Protein AF-A0A820JIY0-F1 (afdb_monomer_lite)

Sequence (169 aa):
MLEVINKFYLLLTLKNFFSCYPYFYLGLQALTELNPARQWNFVKIDVNVKELQHYRENIIKNVIYPCSTVLDDSIGSALWFAARGNGVLHSDNTSYESPAEVLLSGLGADEQLAGYSRHRSTFQASGWKALEDELDMEINRISKRNLGRDDRVISSLGKEVRFPFLDEQ

Secondary structure (DSSP, 8-state):
---S---EEEESSS------TTHHHHHHHHHHHH-TTS---EEEE---HHHHHHHIIIIIHHHHTT--SHHHHHHHHHHHHHHH-EEEETTT--EEE---SEEE--TTHHHHTT-SHHHHHHHHHHHHHHHHHHHHHHHTTTIIIIIHHHHHHHHTTT-EEE-GGG---

Foldseek 3Di:
DPPPDQWAWAFFDDDEDDDDVPCVVVVVVVVCVVPVVDDTWTFTQRAGPVRLVVCLVPPQCVLLPPDDDPVSSVVLSSLLSRLQQWGATPVPRHTDRDPAQEGEYQPPVCLLVVVDPVLVVQCVVPNDVSSVVVSVVCVVCVCVPPVSSSQSSNVSNNHHYDYVNPDPD

InterPro domains:
  IPR001962 Asparagine synthase [cd01991] (29-168)
  IPR014729 Rossmann-like alpha/beta/alpha sandwich fold [G3DSA:3.40.50.620] (13-169)
  IPR051857 Asparagine synthetase domain-containing protein [PTHR45937] (27-169)

Radius of gyration: 17.06 Å; chains: 1; bounding box: 39×43×44 Å

pLDDT: mean 81.87, std 20.67, range [22.14, 97.88]

Organism: NCBI:txid433720

Structure (mmCIF, N/CA/C/O backbone):
data_AF-A0A820JIY0-F1
#
_entry.id   AF-A0A820JIY0-F1
#
loop_
_atom_site.group_PDB
_atom_site.id
_atom_site.type_symbol
_atom_site.label_atom_id
_atom_site.label_alt_id
_atom_site.label_comp_id
_atom_site.label_asym_id
_atom_site.label_entity_id
_atom_site.label_seq_id
_atom_site.pdbx_PDB_ins_code
_atom_site.Cartn_x
_atom_site.Cartn_y
_atom_site.Cartn_z
_atom_site.occupancy
_atom_site.B_iso_or_equiv
_atom_site.auth_seq_id
_atom_site.auth_comp_id
_atom_site.auth_asym_id
_atom_site.auth_atom_id
_atom_site.pdbx_PDB_model_num
ATOM 1 N N . MET A 1 1 ? 8.945 21.986 5.836 1.00 29.11 1 MET A N 1
ATOM 2 C CA . MET A 1 1 ? 7.840 20.996 5.790 1.00 29.11 1 MET A CA 1
ATOM 3 C C . MET A 1 1 ? 7.699 20.434 4.365 1.00 29.11 1 MET A C 1
ATOM 5 O O . MET A 1 1 ? 6.608 20.403 3.822 1.00 29.11 1 MET A O 1
ATOM 9 N N . LEU A 1 2 ? 8.826 20.068 3.734 1.00 25.88 2 LEU A N 1
ATOM 10 C CA . LEU A 1 2 ? 8.939 19.776 2.291 1.00 25.88 2 LEU A CA 1
ATOM 11 C C . LEU A 1 2 ? 10.142 18.850 1.994 1.00 25.88 2 LEU A C 1
ATOM 13 O O . LEU A 1 2 ? 10.739 18.915 0.929 1.00 25.88 2 LEU A O 1
ATOM 17 N N . GLU A 1 3 ? 10.533 18.015 2.961 1.00 24.17 3 GLU A N 1
ATOM 18 C CA . GLU A 1 3 ? 11.795 17.251 2.901 1.00 24.17 3 GLU A CA 1
ATOM 19 C C . GLU A 1 3 ? 11.626 15.752 3.175 1.00 24.17 3 GLU A C 1
ATOM 21 O O . GLU A 1 3 ? 12.595 15.025 3.364 1.00 24.17 3 GLU A O 1
ATOM 26 N N . VAL A 1 4 ? 10.388 15.258 3.192 1.00 31.88 4 VAL A N 1
ATOM 27 C CA . VAL A 1 4 ? 10.104 13.865 3.537 1.00 31.88 4 VAL A CA 1
ATOM 28 C C . VAL A 1 4 ? 9.294 13.256 2.400 1.00 31.88 4 VAL A C 1
ATOM 30 O O . VAL A 1 4 ? 8.204 13.728 2.100 1.00 31.88 4 VAL A O 1
ATOM 33 N N . ILE A 1 5 ? 9.856 12.188 1.823 1.00 32.81 5 ILE A N 1
ATOM 34 C CA . ILE A 1 5 ? 9.312 11.288 0.789 1.00 32.81 5 ILE A CA 1
ATOM 35 C C . ILE A 1 5 ? 9.749 11.635 -0.649 1.00 32.81 5 ILE A C 1
ATOM 37 O O . ILE A 1 5 ? 8.962 12.054 -1.486 1.00 32.81 5 ILE A O 1
ATOM 41 N N . ASN A 1 6 ? 11.030 11.378 -0.942 1.00 22.14 6 ASN A N 1
ATOM 42 C CA . ASN A 1 6 ? 11.574 11.289 -2.308 1.00 22.14 6 ASN A CA 1
ATOM 43 C C . ASN A 1 6 ? 11.953 9.848 -2.692 1.00 22.14 6 ASN A C 1
ATOM 45 O O . ASN A 1 6 ? 12.790 9.659 -3.559 1.00 22.14 6 ASN A O 1
ATOM 49 N N . LYS A 1 7 ? 11.416 8.824 -2.016 1.00 27.94 7 LYS A N 1
ATOM 50 C CA . LYS A 1 7 ? 11.726 7.422 -2.333 1.00 27.94 7 LYS A CA 1
ATOM 51 C C . LYS A 1 7 ? 10.500 6.547 -2.125 1.00 27.94 7 LYS A C 1
ATOM 53 O O . LYS A 1 7 ? 10.104 6.304 -0.985 1.00 27.94 7 LYS A O 1
ATOM 58 N N . PHE A 1 8 ? 9.914 6.082 -3.219 1.00 32.91 8 PHE A N 1
ATOM 59 C CA . PHE A 1 8 ? 8.904 5.032 -3.202 1.00 32.91 8 PHE A CA 1
ATOM 60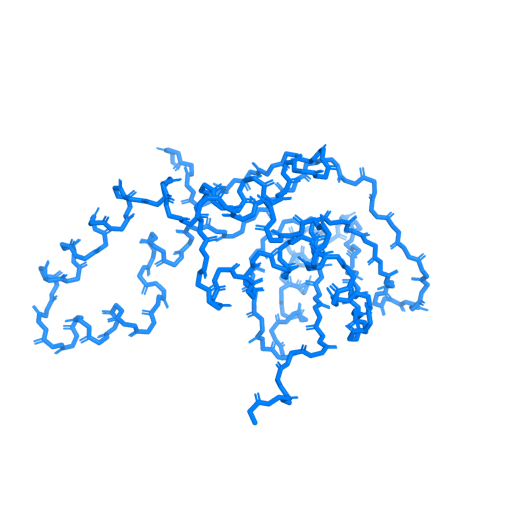 C C . PHE A 1 8 ? 9.597 3.699 -3.554 1.00 32.91 8 PHE A C 1
ATOM 62 O O . PHE A 1 8 ? 10.674 3.662 -4.138 1.00 32.91 8 PHE A O 1
ATOM 69 N N . TYR A 1 9 ? 9.074 2.568 -3.102 1.00 34.81 9 TYR A N 1
ATOM 70 C CA . TYR A 1 9 ? 9.641 1.254 -3.415 1.00 34.81 9 TYR A CA 1
ATOM 71 C C . TYR A 1 9 ? 8.487 0.278 -3.574 1.00 34.81 9 TYR A C 1
ATOM 73 O O . TYR A 1 9 ? 7.514 0.347 -2.824 1.00 34.81 9 TYR A O 1
ATOM 81 N N . LEU A 1 10 ? 8.610 -0.634 -4.532 1.00 37.28 10 LEU A N 1
ATOM 82 C CA . LEU A 1 10 ? 7.655 -1.704 -4.761 1.00 37.28 10 LEU A CA 1
ATOM 83 C C . LEU A 1 10 ? 8.388 -3.034 -4.767 1.00 37.28 10 LEU A C 1
ATOM 85 O O . LEU A 1 10 ? 9.131 -3.350 -5.694 1.00 37.28 10 LEU A O 1
ATOM 89 N N . LEU A 1 11 ? 8.066 -3.883 -3.799 1.00 37.28 11 LEU A N 1
ATOM 90 C CA . LEU A 1 11 ? 8.204 -5.311 -4.034 1.00 37.28 11 LEU A CA 1
ATOM 91 C C . LEU A 1 11 ? 7.115 -5.748 -4.999 1.00 37.28 11 LEU A C 1
ATOM 93 O O . LEU A 1 11 ? 5.926 -5.661 -4.688 1.00 37.28 11 LEU A O 1
ATOM 97 N N . LEU A 1 12 ? 7.518 -6.272 -6.149 1.00 34.94 12 LEU A N 1
ATOM 98 C CA . LEU A 1 12 ?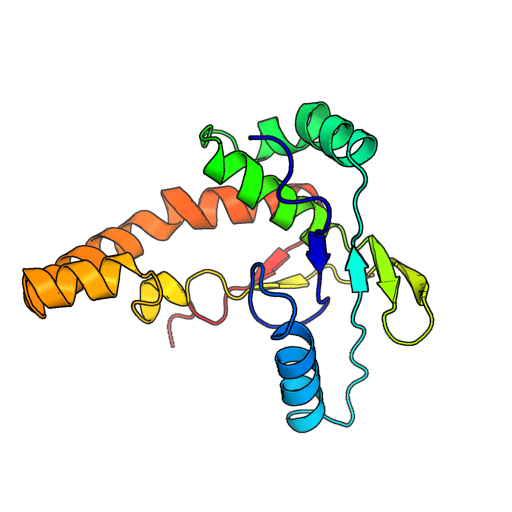 6.619 -7.110 -6.915 1.00 34.94 12 LEU A CA 1
ATOM 99 C C . LEU A 1 12 ? 6.670 -8.514 -6.358 1.00 34.94 12 LEU A C 1
ATOM 101 O O . LEU A 1 12 ? 7.717 -9.150 -6.283 1.00 34.94 12 LEU A O 1
ATOM 105 N N . THR A 1 13 ? 5.462 -8.963 -6.044 1.00 28.17 13 THR A N 1
ATOM 106 C CA . THR A 1 13 ? 5.051 -10.239 -5.467 1.00 28.17 13 THR A CA 1
ATOM 107 C C . THR A 1 13 ? 5.129 -10.320 -3.935 1.00 28.17 13 THR A C 1
ATOM 109 O O . THR A 1 13 ? 6.192 -10.444 -3.344 1.00 28.17 13 THR A O 1
ATOM 112 N N . LEU A 1 14 ? 3.922 -10.301 -3.346 1.00 26.92 14 LEU A N 1
ATOM 113 C CA . LEU A 1 14 ? 3.516 -10.781 -2.017 1.00 26.92 14 LEU A CA 1
ATOM 114 C C . LEU A 1 14 ? 4.145 -10.154 -0.752 1.00 26.92 14 LEU A C 1
ATOM 116 O O . LEU A 1 14 ? 5.215 -10.558 -0.318 1.00 26.92 14 LEU A O 1
ATOM 120 N N . LYS A 1 15 ? 3.304 -9.343 -0.078 1.00 27.52 15 LYS A N 1
ATOM 121 C CA . LYS A 1 15 ? 3.264 -8.939 1.353 1.00 27.52 15 LYS A CA 1
ATOM 122 C C . LYS A 1 15 ? 3.998 -7.644 1.802 1.00 27.52 15 LYS A C 1
ATOM 124 O O . LYS A 1 15 ? 5.196 -7.627 2.045 1.00 27.52 15 LYS A O 1
ATOM 129 N N . ASN A 1 16 ? 3.141 -6.638 2.060 1.00 30.08 16 ASN A N 1
ATOM 130 C CA . ASN A 1 16 ? 3.129 -5.567 3.087 1.00 30.08 16 ASN A CA 1
ATOM 131 C C . ASN A 1 16 ? 3.993 -4.288 2.917 1.00 30.08 16 ASN A C 1
ATOM 133 O O . ASN A 1 16 ? 5.070 -4.288 2.337 1.00 30.08 16 ASN A O 1
ATOM 137 N N . PHE A 1 17 ? 3.431 -3.167 3.404 1.00 31.05 17 PHE A N 1
ATOM 138 C CA . PHE A 1 17 ? 3.577 -1.773 2.943 1.00 31.05 17 PHE A CA 1
ATOM 139 C C . PHE A 1 17 ? 4.290 -0.828 3.956 1.00 31.05 17 PHE A C 1
ATOM 141 O O . PHE A 1 17 ? 4.232 -1.058 5.156 1.00 31.05 17 PHE A O 1
ATOM 148 N N . PHE A 1 18 ? 4.855 0.277 3.428 1.00 31.03 18 PHE A N 1
ATOM 149 C CA . PHE A 1 18 ? 5.340 1.561 4.012 1.00 31.03 18 PHE A CA 1
ATOM 150 C C . PHE A 1 18 ? 6.590 1.679 4.939 1.00 31.03 18 PHE A C 1
ATOM 152 O O . PHE A 1 18 ? 6.642 1.226 6.072 1.00 31.03 18 PHE A O 1
ATOM 159 N N . SER A 1 19 ? 7.554 2.470 4.427 1.00 30.70 19 SER A N 1
ATOM 160 C CA . SER A 1 19 ? 8.576 3.337 5.060 1.00 30.70 19 SER A CA 1
ATOM 161 C C . SER A 1 19 ? 9.199 2.946 6.411 1.00 30.70 19 SER A C 1
ATOM 163 O O . SER A 1 19 ? 8.888 3.548 7.436 1.00 30.70 19 SER A O 1
ATOM 165 N N . CYS A 1 20 ? 10.251 2.121 6.375 1.00 30.08 20 CYS A N 1
ATOM 166 C CA . CYS A 1 20 ? 11.423 2.297 7.238 1.00 30.08 20 CYS A CA 1
ATOM 167 C C . CYS A 1 20 ? 12.632 1.566 6.611 1.00 30.08 20 CYS A C 1
ATOM 169 O O . CYS A 1 20 ? 12.565 0.379 6.296 1.00 30.08 20 CYS A O 1
ATOM 171 N N . TYR A 1 21 ? 13.733 2.290 6.387 1.00 36.50 21 TYR A N 1
ATOM 172 C CA . TYR A 1 21 ? 14.904 1.875 5.592 1.00 36.50 21 TYR A CA 1
ATOM 173 C C . TYR A 1 21 ? 15.530 0.485 5.911 1.00 36.50 21 TYR A C 1
ATOM 175 O O . TYR A 1 21 ? 16.093 -0.099 4.985 1.00 36.50 21 TYR A O 1
ATOM 183 N N . PRO A 1 22 ? 15.453 -0.093 7.135 1.00 39.91 22 PRO A N 1
ATOM 184 C CA . PRO A 1 22 ? 16.051 -1.406 7.412 1.00 39.91 22 PRO A CA 1
ATOM 185 C C . PRO A 1 22 ? 15.134 -2.629 7.194 1.00 39.91 22 PRO A C 1
ATOM 187 O O . PRO A 1 22 ? 15.648 -3.741 7.104 1.00 39.91 22 PRO A O 1
ATOM 190 N N . TYR A 1 23 ? 13.808 -2.484 7.075 1.00 55.34 23 TYR A N 1
ATOM 191 C CA . TYR A 1 23 ? 12.895 -3.648 7.104 1.00 55.34 23 TYR A CA 1
ATOM 192 C C . TYR A 1 23 ? 12.650 -4.317 5.744 1.00 55.34 23 TYR A C 1
ATOM 194 O O . TYR A 1 23 ? 12.223 -5.468 5.690 1.00 55.34 23 TYR A O 1
ATOM 202 N N . PHE A 1 24 ? 12.964 -3.643 4.636 1.00 63.25 24 PHE A N 1
ATOM 203 C CA . PHE A 1 24 ? 12.781 -4.196 3.289 1.00 63.25 24 PHE A CA 1
ATOM 204 C C . PHE A 1 24 ? 13.627 -5.447 3.037 1.00 63.25 24 PHE A C 1
ATOM 206 O O . PHE A 1 24 ? 13.150 -6.424 2.460 1.00 63.25 24 PHE A O 1
ATOM 213 N N . TYR A 1 25 ? 14.873 -5.421 3.509 1.00 69.38 25 TYR A N 1
ATOM 214 C CA . TYR A 1 25 ? 15.793 -6.547 3.391 1.00 69.38 25 TYR A CA 1
ATOM 215 C C . TYR A 1 25 ? 15.330 -7.743 4.216 1.00 69.38 25 TYR A C 1
ATOM 217 O O . TYR A 1 25 ? 15.433 -8.870 3.747 1.00 69.38 25 TYR A O 1
ATOM 225 N N . LEU A 1 26 ? 14.742 -7.493 5.390 1.00 77.38 26 LEU A N 1
ATOM 226 C CA . LEU A 1 26 ? 14.165 -8.543 6.228 1.00 77.38 26 LEU A CA 1
ATOM 227 C C . LEU A 1 26 ? 12.969 -9.211 5.542 1.00 77.38 26 LEU A C 1
ATOM 229 O O . LEU A 1 26 ? 12.854 -10.430 5.581 1.00 77.38 26 LEU A O 1
ATOM 233 N N . GLY A 1 27 ? 12.114 -8.435 4.866 1.00 79.31 27 GLY A N 1
ATOM 234 C CA . GLY A 1 27 ? 11.000 -8.980 4.085 1.00 79.31 27 GLY A CA 1
ATOM 235 C C . GLY A 1 27 ? 11.472 -9.870 2.934 1.00 79.31 27 GLY A C 1
ATOM 236 O O . GLY A 1 27 ? 11.023 -11.007 2.808 1.00 79.31 27 GLY A O 1
ATOM 237 N N . LEU A 1 28 ? 12.426 -9.392 2.128 1.00 79.88 28 LEU A N 1
ATOM 238 C CA . LEU A 1 28 ? 12.999 -10.179 1.031 1.00 79.88 28 LEU A CA 1
ATOM 239 C C . LEU A 1 28 ? 13.712 -11.440 1.539 1.00 79.88 28 LEU A C 1
ATOM 241 O O 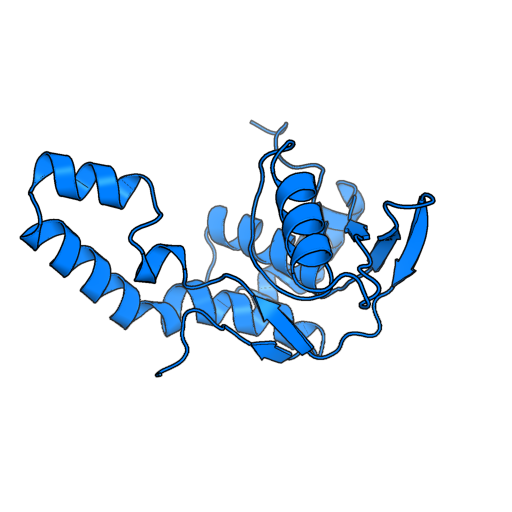. LEU A 1 28 ? 13.562 -12.508 0.946 1.00 79.88 28 LEU A O 1
ATOM 245 N N . GLN A 1 29 ? 14.460 -11.325 2.637 1.00 85.56 29 GLN A N 1
ATOM 246 C CA . GLN A 1 29 ? 15.117 -12.457 3.280 1.00 85.56 29 GLN A CA 1
ATOM 247 C C . GLN A 1 29 ? 14.086 -13.493 3.739 1.00 85.56 29 GLN A C 1
ATOM 249 O O . GLN A 1 29 ? 14.198 -14.651 3.353 1.00 85.56 29 GLN A O 1
ATOM 254 N N . ALA A 1 30 ? 13.043 -13.079 4.464 1.00 86.50 30 ALA A N 1
ATOM 255 C CA . ALA A 1 30 ? 11.985 -13.977 4.920 1.00 86.50 30 ALA A CA 1
ATOM 256 C C . ALA A 1 30 ? 11.274 -14.677 3.748 1.00 86.50 30 ALA A C 1
ATOM 258 O O . ALA A 1 30 ? 11.022 -15.876 3.806 1.00 86.50 30 ALA A O 1
ATOM 259 N N . LEU A 1 31 ? 10.987 -13.963 2.653 1.00 82.50 31 LEU A N 1
ATOM 260 C CA . LEU A 1 31 ? 10.399 -14.556 1.443 1.00 82.50 31 LEU A CA 1
ATOM 261 C C . LEU A 1 31 ? 11.340 -15.567 0.771 1.00 82.50 31 LEU A C 1
ATOM 263 O O . LEU A 1 31 ? 10.894 -16.628 0.330 1.00 82.50 31 LEU A O 1
ATOM 267 N N . THR A 1 32 ? 12.636 -15.258 0.727 1.00 86.62 32 THR A N 1
ATOM 268 C CA . THR A 1 32 ? 13.667 -16.143 0.168 1.00 86.62 32 THR A CA 1
ATOM 269 C C . THR A 1 32 ? 13.837 -17.399 1.019 1.00 86.62 32 THR A C 1
ATOM 271 O O . THR A 1 32 ? 13.935 -18.492 0.474 1.00 86.62 32 THR A O 1
ATOM 274 N N . GLU A 1 33 ? 13.815 -17.274 2.346 1.00 91.19 33 GLU A N 1
ATOM 275 C CA . GLU A 1 33 ? 13.855 -18.407 3.276 1.00 91.19 33 GLU A CA 1
ATOM 276 C C . GLU A 1 33 ? 12.597 -19.282 3.160 1.00 91.19 33 GLU A C 1
ATOM 278 O O . GLU A 1 33 ? 12.699 -20.508 3.143 1.00 91.19 33 GLU A O 1
ATOM 283 N N . LEU A 1 34 ? 11.415 -18.668 3.025 1.00 90.00 34 LEU A N 1
ATOM 284 C CA . LEU A 1 34 ? 10.140 -19.379 2.870 1.00 90.00 34 LEU A CA 1
ATOM 285 C C . LEU A 1 34 ? 10.029 -20.127 1.537 1.00 90.00 34 LEU A C 1
ATOM 287 O O . LEU A 1 34 ? 9.422 -21.196 1.480 1.00 90.00 34 LEU A O 1
ATOM 291 N N . ASN A 1 35 ? 10.567 -19.567 0.453 1.00 86.25 35 ASN A N 1
ATOM 292 C CA . ASN A 1 35 ? 10.568 -20.216 -0.853 1.00 86.25 35 ASN A CA 1
ATOM 293 C C . ASN A 1 35 ? 11.861 -19.906 -1.627 1.00 86.25 35 ASN A C 1
ATOM 295 O O . ASN A 1 35 ? 11.870 -19.004 -2.472 1.00 86.25 35 ASN A O 1
ATOM 299 N N . PRO A 1 36 ? 12.941 -20.670 -1.379 1.00 89.31 36 PRO A N 1
ATOM 300 C CA . PRO A 1 36 ? 14.258 -20.401 -1.961 1.00 89.31 36 PRO A CA 1
ATOM 301 C C . PRO A 1 36 ? 14.351 -20.769 -3.443 1.00 89.31 36 PRO A C 1
ATOM 303 O O . PRO A 1 36 ? 15.210 -20.260 -4.154 1.00 89.31 36 PRO A O 1
ATOM 306 N N . ALA A 1 37 ? 13.470 -21.651 -3.926 1.00 87.62 37 ALA A N 1
ATOM 307 C CA . ALA A 1 37 ? 13.422 -22.035 -5.335 1.00 87.62 37 ALA A CA 1
ATOM 308 C C . ALA A 1 37 ? 12.759 -20.962 -6.215 1.00 87.62 37 ALA A C 1
ATOM 310 O O . ALA A 1 37 ? 12.879 -21.001 -7.441 1.00 87.62 37 ALA A O 1
ATOM 311 N N . ARG A 1 38 ? 12.035 -20.012 -5.611 1.00 86.75 38 ARG A N 1
ATOM 312 C CA . ARG A 1 38 ? 11.390 -18.916 -6.328 1.00 86.75 38 ARG A CA 1
ATOM 313 C C . ARG A 1 38 ? 12.382 -17.782 -6.563 1.00 86.75 38 ARG A C 1
ATOM 315 O O . ARG A 1 38 ? 13.070 -17.341 -5.650 1.00 86.75 38 ARG A O 1
ATOM 322 N N . GLN A 1 39 ? 12.390 -17.250 -7.782 1.00 84.94 39 GLN A N 1
ATOM 323 C CA . GLN A 1 39 ? 13.081 -15.999 -8.069 1.00 84.94 39 GLN A CA 1
ATOM 324 C C . GLN A 1 39 ? 12.297 -14.821 -7.476 1.00 84.94 39 GLN A C 1
ATOM 326 O O . GLN A 1 39 ? 11.144 -14.584 -7.843 1.00 84.94 39 GLN A O 1
ATOM 331 N N . TRP A 1 40 ? 12.943 -14.066 -6.590 1.00 84.50 40 TRP A N 1
ATOM 332 C CA . TRP A 1 40 ? 12.385 -12.867 -5.972 1.00 84.50 40 TRP A CA 1
ATOM 333 C C . TRP A 1 40 ? 13.025 -11.611 -6.565 1.00 84.50 40 TRP A C 1
ATOM 335 O O . TRP A 1 40 ? 14.206 -11.340 -6.353 1.00 84.50 40 TRP A O 1
ATOM 345 N N . ASN A 1 41 ? 12.234 -10.828 -7.300 1.00 86.31 41 ASN A N 1
ATOM 346 C CA . ASN A 1 41 ? 12.688 -9.582 -7.916 1.00 86.31 41 ASN A CA 1
ATOM 347 C C . ASN A 1 41 ? 12.297 -8.390 -7.037 1.00 86.31 41 ASN A C 1
ATOM 349 O O . ASN A 1 41 ? 11.145 -7.954 -7.026 1.00 86.31 41 ASN A O 1
ATOM 353 N N . PHE A 1 42 ? 13.267 -7.836 -6.315 1.00 87.19 42 PHE A N 1
ATOM 354 C CA . PHE A 1 42 ? 13.069 -6.595 -5.572 1.00 87.19 42 PHE A CA 1
ATOM 355 C C . PHE A 1 42 ? 13.261 -5.395 -6.503 1.00 87.19 42 PHE A C 1
ATOM 357 O O . PHE A 1 42 ? 14.365 -5.183 -7.010 1.00 87.19 42 PHE A O 1
ATOM 364 N N . VAL A 1 43 ? 12.211 -4.592 -6.698 1.00 84.94 43 VAL A N 1
ATOM 365 C CA . VAL A 1 43 ? 12.218 -3.448 -7.621 1.00 84.94 43 VAL A CA 1
ATOM 366 C C . VAL A 1 43 ? 12.217 -2.131 -6.841 1.00 84.94 43 VAL A C 1
ATOM 368 O O . VAL A 1 43 ? 11.368 -1.847 -6.000 1.00 84.94 43 VAL A O 1
ATOM 371 N N . LYS A 1 44 ? 13.200 -1.281 -7.113 1.00 86.44 44 LYS A N 1
ATOM 372 C CA . LYS A 1 44 ? 13.327 0.044 -6.508 1.00 86.44 44 LYS A CA 1
ATOM 373 C C . LYS A 1 44 ? 12.638 1.084 -7.382 1.00 86.44 44 LYS A C 1
ATOM 375 O O . LYS A 1 44 ? 13.006 1.214 -8.544 1.00 86.44 44 LYS A O 1
ATOM 380 N N . ILE A 1 45 ? 11.675 1.822 -6.826 1.00 84.19 45 ILE A N 1
ATOM 381 C CA . ILE A 1 45 ? 10.843 2.793 -7.564 1.00 84.19 45 ILE A CA 1
ATOM 382 C C . ILE A 1 45 ? 11.169 4.214 -7.107 1.00 84.19 45 ILE A C 1
ATOM 384 O O . ILE A 1 45 ? 10.412 4.883 -6.408 1.00 84.19 45 ILE A O 1
ATOM 388 N N . ASP A 1 46 ? 12.351 4.679 -7.490 1.00 83.62 46 ASP A N 1
ATOM 389 C CA . ASP A 1 46 ? 12.796 6.020 -7.129 1.00 83.62 46 ASP A CA 1
ATOM 390 C C . ASP A 1 46 ? 12.156 7.061 -8.061 1.00 83.62 46 ASP A C 1
ATOM 392 O O . ASP A 1 46 ? 12.551 7.214 -9.217 1.00 83.62 46 ASP A O 1
ATOM 396 N N . VAL A 1 47 ? 11.115 7.733 -7.566 1.00 83.19 47 VAL A N 1
ATOM 397 C CA . VAL A 1 47 ? 10.335 8.719 -8.322 1.00 83.19 47 VAL A CA 1
ATOM 398 C C . VAL A 1 47 ? 10.851 10.107 -7.988 1.00 83.19 47 VAL A C 1
ATOM 400 O O . VAL A 1 47 ? 10.802 10.548 -6.839 1.00 83.19 47 VAL A O 1
ATOM 403 N N . ASN A 1 48 ? 11.299 10.838 -9.004 1.00 86.06 48 ASN A N 1
ATOM 404 C CA . ASN A 1 48 ? 11.707 12.223 -8.807 1.00 86.06 48 ASN A CA 1
ATOM 405 C C . ASN A 1 48 ? 10.488 13.153 -8.648 1.00 86.06 48 ASN A C 1
ATOM 407 O O . ASN A 1 48 ? 9.382 12.859 -9.099 1.00 86.06 48 ASN A O 1
ATOM 411 N N . VAL A 1 49 ? 10.710 14.333 -8.064 1.00 85.56 49 VAL A N 1
ATOM 412 C CA . VAL A 1 49 ? 9.644 15.309 -7.771 1.00 85.56 49 VAL A CA 1
ATOM 413 C C . VAL A 1 49 ? 8.828 15.696 -9.008 1.00 85.56 49 VAL A C 1
ATOM 415 O O . VAL A 1 49 ? 7.613 15.850 -8.903 1.00 85.56 49 VAL A O 1
ATOM 418 N N . LYS A 1 50 ? 9.462 15.838 -10.180 1.00 91.12 50 LYS A N 1
ATOM 419 C CA . LYS A 1 50 ? 8.759 16.232 -11.411 1.00 91.12 50 LYS A CA 1
ATOM 420 C C . LYS A 1 50 ? 7.808 15.135 -11.876 1.00 91.12 50 LYS A C 1
ATOM 422 O O . LYS A 1 50 ? 6.672 15.421 -12.237 1.00 91.12 50 LYS A O 1
ATOM 427 N N . GLU A 1 51 ? 8.270 13.890 -11.850 1.00 89.31 51 GLU A N 1
ATOM 428 C CA . GLU A 1 51 ? 7.452 12.729 -12.187 1.00 89.31 51 GLU A CA 1
ATOM 429 C C . GLU A 1 51 ? 6.291 12.569 -11.201 1.00 89.31 51 GLU A C 1
ATOM 431 O O . GLU A 1 51 ? 5.143 12.429 -11.624 1.00 89.31 51 GLU A O 1
ATOM 436 N N . LEU A 1 52 ? 6.568 12.672 -9.897 1.00 87.81 52 LEU A N 1
ATOM 437 C CA . LEU A 1 52 ? 5.541 12.631 -8.860 1.00 87.81 52 LEU A CA 1
ATOM 438 C C . LEU A 1 52 ? 4.471 13.697 -9.109 1.00 87.81 52 LEU A C 1
ATOM 440 O O . LEU A 1 52 ? 3.293 13.363 -9.169 1.00 87.81 52 LEU A O 1
ATOM 444 N N . GLN A 1 53 ? 4.866 14.959 -9.296 1.00 90.75 53 GLN A N 1
ATOM 445 C CA . GLN A 1 53 ? 3.936 16.062 -9.561 1.00 90.75 53 GLN A CA 1
ATOM 446 C C . GLN A 1 53 ? 3.095 15.810 -10.813 1.00 90.75 53 GLN A C 1
ATOM 448 O O . GLN A 1 53 ? 1.876 15.964 -10.770 1.00 90.75 53 GLN A O 1
ATOM 453 N N . HIS A 1 54 ? 3.724 15.350 -11.896 1.00 95.69 54 HIS A N 1
ATOM 454 C CA . HIS A 1 54 ? 3.032 15.058 -13.144 1.00 95.69 54 HIS A CA 1
ATOM 455 C C . HIS A 1 54 ? 1.912 14.024 -12.957 1.00 95.69 54 HIS A C 1
ATOM 457 O O . HIS A 1 54 ? 0.756 14.305 -13.275 1.00 95.69 54 HIS A O 1
ATOM 463 N N . TYR A 1 55 ? 2.214 12.845 -12.411 1.00 95.50 55 TYR A N 1
ATOM 464 C CA . TYR A 1 55 ? 1.195 11.804 -12.236 1.00 95.50 55 TYR A CA 1
ATOM 465 C C . TYR A 1 55 ? 0.179 12.162 -11.157 1.00 95.50 55 TYR A C 1
ATOM 467 O O . TYR A 1 55 ? -1.011 11.875 -11.310 1.00 95.50 55 TYR A O 1
ATOM 475 N N . ARG A 1 56 ? 0.622 12.850 -10.103 1.00 92.00 56 ARG A N 1
ATOM 476 C CA . ARG A 1 56 ? -0.246 13.338 -9.035 1.00 92.00 56 ARG A CA 1
ATOM 477 C C . ARG A 1 56 ? -1.350 14.244 -9.568 1.00 92.00 56 ARG A C 1
ATOM 479 O O . ARG A 1 56 ? -2.523 14.028 -9.272 1.00 92.00 56 ARG A O 1
ATOM 486 N N . GLU A 1 57 ? -0.985 15.220 -10.395 1.00 94.81 57 GLU A N 1
ATOM 487 C CA . GLU A 1 57 ? -1.916 16.213 -10.930 1.00 94.81 57 GLU A CA 1
ATOM 488 C C . GLU A 1 57 ? -2.799 15.685 -12.060 1.00 94.81 57 GLU A C 1
ATOM 490 O O . GLU A 1 57 ? -3.917 16.176 -12.224 1.00 94.81 57 GLU A O 1
ATOM 495 N N . ASN A 1 58 ? -2.330 14.716 -12.843 1.00 96.50 58 ASN A N 1
ATOM 496 C CA . ASN A 1 58 ? -3.054 14.256 -14.031 1.00 96.50 58 ASN A CA 1
ATOM 497 C C . ASN A 1 58 ? -3.884 12.991 -13.779 1.00 96.50 58 ASN A C 1
ATOM 499 O O . ASN A 1 58 ? -4.946 12.831 -14.378 1.00 96.50 58 ASN A O 1
ATOM 503 N N . ILE A 1 59 ? -3.434 12.107 -12.884 1.00 96.50 59 ILE A N 1
ATOM 504 C CA . ILE A 1 59 ? -4.028 10.778 -12.690 1.00 96.50 59 ILE A CA 1
ATOM 505 C C . ILE A 1 59 ? -4.414 10.559 -11.226 1.00 96.50 59 ILE A C 1
ATOM 507 O O . ILE A 1 59 ? -5.594 10.364 -10.931 1.00 96.50 59 ILE A O 1
ATOM 511 N N . ILE A 1 60 ? -3.450 10.632 -10.303 1.00 94.50 60 ILE A N 1
ATOM 512 C CA . ILE A 1 60 ? -3.614 10.113 -8.933 1.00 94.50 60 ILE A CA 1
ATOM 513 C C . ILE A 1 60 ? -4.729 10.854 -8.191 1.00 94.50 60 ILE A C 1
ATOM 515 O O . ILE A 1 60 ? -5.598 10.211 -7.605 1.00 94.50 60 ILE A O 1
ATOM 519 N N . LYS A 1 61 ? -4.789 12.190 -8.298 1.00 94.75 61 LYS A N 1
ATOM 520 C CA . LYS A 1 61 ? -5.848 12.997 -7.663 1.00 94.75 61 LYS A CA 1
ATOM 521 C C . LYS A 1 61 ? -7.266 12.557 -8.049 1.00 94.75 61 LYS A C 1
ATOM 523 O O . LYS A 1 61 ? -8.189 12.688 -7.252 1.00 94.75 61 LYS A O 1
ATOM 528 N N . ASN A 1 62 ? -7.441 12.058 -9.274 1.00 95.69 62 ASN A N 1
ATOM 529 C CA . ASN A 1 62 ? -8.747 11.674 -9.800 1.00 95.69 62 ASN A CA 1
ATOM 530 C C . ASN A 1 62 ? -9.125 10.262 -9.341 1.00 95.69 62 ASN A C 1
ATOM 532 O O . ASN A 1 62 ? -10.286 10.015 -9.037 1.00 95.69 62 ASN A O 1
ATOM 536 N N . VAL A 1 63 ? -8.158 9.344 -9.249 1.00 95.69 63 VAL A N 1
ATOM 537 C CA . VAL A 1 63 ? -8.421 7.945 -8.860 1.00 95.69 63 VAL A CA 1
ATOM 538 C C . VAL A 1 63 ? -8.619 7.778 -7.350 1.00 95.69 63 VAL A C 1
ATOM 540 O O . VAL A 1 63 ? -9.365 6.899 -6.922 1.00 95.69 63 VAL A O 1
ATOM 543 N N . ILE A 1 64 ? -8.022 8.645 -6.521 1.00 94.44 64 ILE A N 1
ATOM 544 C CA . ILE A 1 64 ? -8.238 8.601 -5.065 1.00 94.44 64 ILE A CA 1
ATOM 545 C C . ILE A 1 64 ? -9.621 9.130 -4.651 1.00 94.44 64 ILE A C 1
ATOM 547 O O . ILE A 1 64 ? -10.138 8.715 -3.609 1.00 94.44 64 ILE A O 1
ATOM 551 N N . TYR A 1 65 ? -10.251 9.982 -5.471 1.00 92.50 65 TYR A N 1
ATOM 552 C CA . TYR A 1 65 ? -11.578 10.554 -5.215 1.00 92.50 65 TYR A CA 1
ATOM 553 C C . TYR A 1 65 ? -12.609 9.458 -4.862 1.00 92.50 65 TYR A C 1
ATOM 555 O O . TYR A 1 65 ? -12.591 8.397 -5.485 1.00 92.50 65 TYR A O 1
ATOM 563 N N . PRO A 1 66 ? -13.515 9.661 -3.881 1.00 92.06 66 PRO A N 1
ATOM 564 C CA . PRO A 1 66 ? -13.817 10.907 -3.165 1.00 92.06 66 PRO A CA 1
ATOM 565 C C . PRO A 1 66 ? -12.867 11.263 -2.018 1.00 92.06 66 PRO A C 1
ATOM 567 O O . PRO A 1 66 ? -13.063 12.291 -1.373 1.00 92.06 66 PRO A O 1
ATOM 570 N N . CYS A 1 67 ? -11.843 10.452 -1.748 1.00 87.56 67 CYS A N 1
ATOM 571 C CA . CYS A 1 67 ? -10.851 10.774 -0.730 1.00 87.56 67 CYS A CA 1
ATOM 572 C C . CYS A 1 67 ? -9.984 11.957 -1.185 1.00 87.56 67 CYS A C 1
ATOM 574 O O . CYS A 1 67 ? -9.540 11.999 -2.331 1.00 87.56 67 CYS A O 1
ATOM 576 N N . SER A 1 68 ? -9.751 12.927 -0.298 1.00 89.06 68 SER A N 1
ATOM 577 C CA . SER A 1 68 ? -9.115 14.201 -0.667 1.00 89.06 68 SER A CA 1
ATOM 578 C C . SER A 1 68 ? -8.198 14.778 0.414 1.00 89.06 68 SER A C 1
ATOM 580 O O . SER A 1 68 ? -7.862 15.963 0.370 1.00 89.06 68 SER A O 1
ATOM 582 N N . THR A 1 69 ? -7.824 13.990 1.426 1.00 90.88 69 THR A N 1
ATOM 583 C CA . THR A 1 69 ? -6.877 14.453 2.447 1.00 90.88 69 THR A CA 1
ATOM 584 C C . THR A 1 69 ? -5.435 14.357 1.942 1.00 90.88 69 THR A C 1
ATOM 586 O O . THR A 1 69 ? -5.129 13.593 1.028 1.00 90.88 69 THR A O 1
ATOM 589 N N . VAL A 1 70 ? -4.515 15.092 2.575 1.00 88.69 70 VAL A N 1
ATOM 590 C CA . VAL A 1 70 ? -3.069 14.993 2.281 1.00 88.69 70 VAL A CA 1
ATOM 591 C C . VAL A 1 70 ? -2.545 13.569 2.502 1.00 88.69 70 VAL A C 1
ATOM 593 O O . VAL A 1 70 ? -1.668 13.105 1.773 1.00 88.69 70 VAL A O 1
ATOM 596 N N . LEU A 1 71 ? -3.097 12.860 3.491 1.00 85.88 71 LEU A N 1
ATOM 597 C CA . LEU A 1 71 ? -2.736 11.474 3.766 1.00 85.88 71 LEU A CA 1
ATOM 598 C C . LEU A 1 71 ? -3.216 10.541 2.646 1.00 85.88 71 LEU A C 1
ATOM 600 O O . LEU A 1 71 ? -2.445 9.697 2.199 1.00 85.88 71 LEU A O 1
ATOM 604 N N . ASP A 1 72 ? -4.443 10.725 2.152 1.00 88.94 72 ASP A N 1
ATOM 605 C CA . ASP A 1 72 ? -4.976 9.943 1.028 1.00 88.94 72 ASP A CA 1
ATOM 606 C C . ASP A 1 72 ? -4.165 10.143 -0.251 1.00 88.94 72 ASP A C 1
ATOM 608 O O . ASP A 1 72 ? -3.873 9.177 -0.948 1.00 88.94 72 ASP A O 1
ATOM 612 N N . ASP A 1 73 ? -3.769 11.383 -0.537 1.00 88.44 73 ASP A N 1
ATOM 613 C CA . ASP A 1 73 ? -2.909 11.728 -1.672 1.00 88.44 73 ASP A CA 1
ATOM 614 C C . ASP A 1 73 ? -1.522 11.080 -1.547 1.00 88.44 73 ASP A C 1
ATOM 616 O O . ASP A 1 73 ? -1.013 10.509 -2.511 1.00 88.44 73 ASP A O 1
ATOM 620 N N . SER A 1 74 ? -0.942 11.082 -0.344 1.00 87.19 74 SER A N 1
ATOM 621 C CA . SER A 1 74 ? 0.362 10.460 -0.079 1.00 87.19 74 SER A CA 1
ATOM 622 C C . SER A 1 74 ? 0.314 8.934 -0.213 1.00 87.19 74 SER A C 1
ATOM 624 O O . SER A 1 74 ? 1.173 8.344 -0.873 1.00 87.19 74 SER A O 1
ATOM 626 N N . ILE A 1 75 ? -0.699 8.288 0.378 1.00 88.19 75 ILE A N 1
ATOM 627 C CA . ILE A 1 75 ? -0.886 6.831 0.302 1.00 88.19 75 ILE A CA 1
ATOM 628 C C . ILE A 1 75 ? -1.222 6.414 -1.128 1.00 88.19 75 ILE A C 1
ATOM 630 O O . ILE A 1 75 ? -0.580 5.515 -1.668 1.00 88.19 75 ILE A O 1
ATOM 634 N N . GLY A 1 76 ? -2.178 7.096 -1.760 1.00 91.06 76 GLY A N 1
ATOM 635 C CA . GLY A 1 76 ? -2.580 6.828 -3.135 1.00 91.06 76 GLY A CA 1
ATOM 636 C C . GLY A 1 76 ? -1.428 7.014 -4.117 1.00 91.06 76 GLY A C 1
ATOM 637 O O . GLY A 1 76 ? -1.255 6.185 -5.004 1.00 91.06 76 GLY A O 1
ATOM 638 N N . SER A 1 77 ? -0.581 8.030 -3.923 1.00 91.12 77 SER A N 1
ATOM 639 C CA . SER A 1 77 ? 0.602 8.229 -4.766 1.00 91.12 77 SER A CA 1
ATOM 640 C C . SER A 1 77 ? 1.592 7.079 -4.639 1.00 91.12 77 SER A C 1
ATOM 642 O O . SER A 1 77 ? 1.996 6.499 -5.647 1.00 91.12 77 SER A O 1
ATOM 644 N N . ALA A 1 78 ? 1.948 6.705 -3.407 1.00 89.06 78 ALA A N 1
ATOM 645 C CA . ALA A 1 78 ? 2.852 5.587 -3.175 1.00 89.06 78 ALA A CA 1
ATOM 646 C C . ALA A 1 78 ? 2.306 4.288 -3.767 1.00 89.06 78 ALA A C 1
ATOM 648 O O . ALA A 1 78 ? 3.041 3.559 -4.427 1.00 89.06 78 ALA A O 1
ATOM 649 N N . LEU A 1 79 ? 1.015 4.021 -3.558 1.00 92.25 79 LEU A N 1
ATOM 650 C CA . LEU A 1 79 ? 0.357 2.824 -4.054 1.00 92.25 79 LEU A CA 1
ATOM 651 C C . LEU A 1 79 ? 0.273 2.798 -5.576 1.00 92.25 79 LEU A C 1
ATOM 653 O O . LEU A 1 79 ? 0.475 1.740 -6.156 1.00 92.25 79 LEU A O 1
ATOM 657 N N . TRP A 1 80 ? 0.039 3.936 -6.226 1.00 95.38 80 TRP A N 1
ATOM 658 C CA . TRP A 1 80 ? -0.012 4.022 -7.682 1.00 95.38 80 TRP A CA 1
ATOM 659 C C . TRP A 1 80 ? 1.358 3.746 -8.309 1.00 95.38 80 TRP A C 1
ATOM 661 O O . TRP A 1 80 ? 1.487 2.881 -9.176 1.00 95.38 80 TRP A O 1
ATOM 671 N N . PHE A 1 81 ? 2.406 4.428 -7.831 1.00 93.31 81 PHE A N 1
ATOM 672 C CA . PHE A 1 81 ? 3.770 4.203 -8.318 1.00 93.31 81 PHE A CA 1
ATOM 673 C C . PHE A 1 81 ? 4.251 2.795 -8.010 1.00 93.31 81 PHE A C 1
ATOM 675 O O . PHE A 1 81 ? 4.928 2.185 -8.837 1.00 93.31 81 PHE A O 1
ATOM 682 N N . ALA A 1 82 ? 3.850 2.265 -6.855 1.00 90.06 82 ALA A N 1
ATOM 683 C CA . ALA A 1 82 ? 4.081 0.880 -6.547 1.00 90.06 82 ALA A CA 1
ATOM 684 C C . ALA A 1 82 ? 3.342 -0.012 -7.555 1.00 90.06 82 ALA A C 1
ATOM 686 O O . ALA A 1 82 ? 3.970 -0.722 -8.318 1.00 90.06 82 ALA A O 1
ATOM 687 N N . ALA A 1 83 ? 2.024 0.039 -7.673 1.00 92.06 83 ALA A N 1
ATOM 688 C CA . ALA A 1 83 ? 1.288 -0.834 -8.586 1.00 92.06 83 ALA A CA 1
ATOM 689 C C . ALA A 1 83 ? 1.784 -0.765 -10.047 1.00 92.06 83 ALA A C 1
ATOM 691 O O . ALA A 1 83 ? 1.811 -1.797 -10.726 1.00 92.06 83 ALA A O 1
ATOM 692 N N . ARG A 1 84 ? 2.267 0.400 -10.511 1.00 93.62 84 ARG A N 1
ATOM 693 C CA . ARG A 1 84 ? 2.842 0.587 -11.855 1.00 93.62 84 ARG A CA 1
ATOM 694 C C . ARG A 1 84 ? 3.980 -0.391 -12.152 1.00 93.62 84 ARG A C 1
ATOM 696 O O . ARG A 1 84 ? 4.059 -0.889 -13.267 1.00 93.62 84 ARG A O 1
ATOM 703 N N . GLY A 1 85 ? 4.821 -0.734 -11.178 1.00 89.06 85 GLY A N 1
ATOM 704 C CA . GLY A 1 85 ? 5.813 -1.793 -11.376 1.00 89.06 85 GLY A CA 1
ATOM 705 C C . GLY A 1 85 ? 7.046 -1.422 -12.184 1.00 89.06 85 GLY A C 1
ATOM 706 O O . GLY A 1 85 ? 7.751 -2.332 -12.604 1.00 89.06 85 GLY A O 1
ATOM 707 N N . ASN A 1 86 ? 7.307 -0.132 -12.390 1.00 92.88 86 ASN A N 1
ATOM 708 C CA . ASN A 1 86 ? 8.434 0.363 -13.175 1.00 92.88 86 ASN A CA 1
ATOM 709 C C . ASN A 1 86 ? 9.518 0.929 -12.246 1.00 92.88 86 ASN A C 1
ATOM 711 O O . ASN A 1 86 ? 9.245 1.830 -11.453 1.00 92.88 86 ASN A O 1
ATOM 715 N N . GLY A 1 87 ? 10.732 0.388 -12.327 1.00 90.31 87 GLY A N 1
ATOM 716 C CA . GLY A 1 87 ? 11.851 0.803 -11.490 1.00 90.31 87 GLY A CA 1
ATOM 717 C C . GLY A 1 87 ? 13.165 0.132 -11.879 1.00 90.31 87 GLY A C 1
ATOM 718 O O . GLY A 1 87 ? 13.419 -0.136 -13.053 1.00 90.31 87 GLY A O 1
ATOM 719 N N . VAL A 1 88 ? 14.017 -0.132 -10.887 1.00 89.06 88 VAL A N 1
ATOM 720 C CA . VAL A 1 88 ? 15.310 -0.809 -11.079 1.00 89.06 88 VAL A CA 1
ATOM 721 C C . VAL A 1 88 ? 15.482 -1.997 -10.136 1.00 89.06 88 VAL A C 1
ATOM 723 O O . VAL A 1 88 ? 15.139 -1.907 -8.956 1.00 89.06 88 VAL A O 1
ATOM 726 N N . LEU A 1 89 ? 16.038 -3.110 -10.613 1.00 88.06 89 LEU A N 1
ATOM 727 C CA . LEU A 1 89 ? 16.293 -4.281 -9.773 1.00 88.06 89 LEU A CA 1
ATOM 728 C C . LEU A 1 89 ? 17.322 -3.972 -8.684 1.00 88.06 89 LEU A C 1
ATOM 730 O O . LEU A 1 89 ? 18.304 -3.260 -8.890 1.00 88.06 89 LEU A O 1
ATOM 734 N N . HIS A 1 90 ? 17.107 -4.517 -7.490 1.00 84.81 90 HIS A N 1
ATOM 735 C CA . HIS A 1 90 ? 18.073 -4.392 -6.403 1.00 84.81 90 HIS A CA 1
ATOM 736 C C . HIS A 1 90 ? 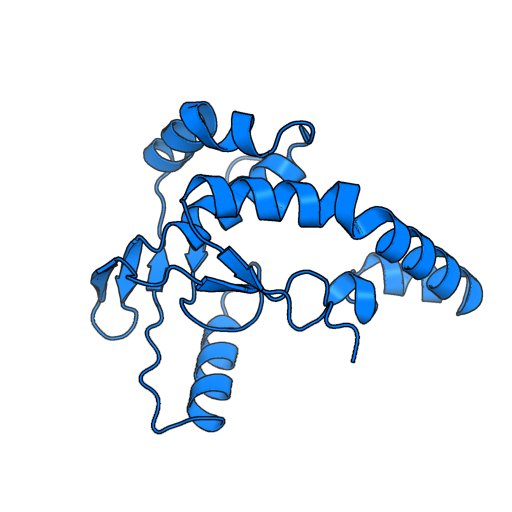19.370 -5.161 -6.678 1.00 84.81 90 HIS A C 1
ATOM 738 O O . HIS A 1 90 ? 20.434 -4.678 -6.302 1.00 84.81 90 HIS A O 1
ATOM 744 N N . SER A 1 91 ? 19.278 -6.319 -7.335 1.00 86.62 91 SER A N 1
ATOM 745 C CA . SER A 1 91 ? 20.400 -7.228 -7.590 1.00 86.62 91 SER A CA 1
ATOM 746 C C . SER A 1 91 ? 21.521 -6.590 -8.408 1.00 86.62 91 SER A C 1
ATOM 748 O O . SER A 1 91 ? 22.690 -6.776 -8.089 1.00 86.62 91 SER A O 1
ATOM 750 N N . ASP A 1 92 ? 21.171 -5.844 -9.455 1.00 91.88 92 ASP A N 1
ATOM 751 C CA . ASP A 1 92 ? 22.127 -5.359 -10.457 1.00 91.88 92 ASP A CA 1
ATOM 752 C C . ASP A 1 92 ? 21.856 -3.924 -10.945 1.00 91.88 92 ASP A C 1
ATOM 754 O O . ASP A 1 92 ? 22.591 -3.413 -11.787 1.00 91.88 92 ASP A O 1
ATOM 758 N N . ASN A 1 93 ? 20.848 -3.237 -10.392 1.00 90.38 93 ASN A N 1
ATOM 759 C CA . ASN A 1 93 ? 20.418 -1.892 -10.800 1.00 90.38 93 ASN A CA 1
ATOM 760 C C . ASN A 1 93 ? 19.945 -1.780 -12.259 1.00 90.38 93 A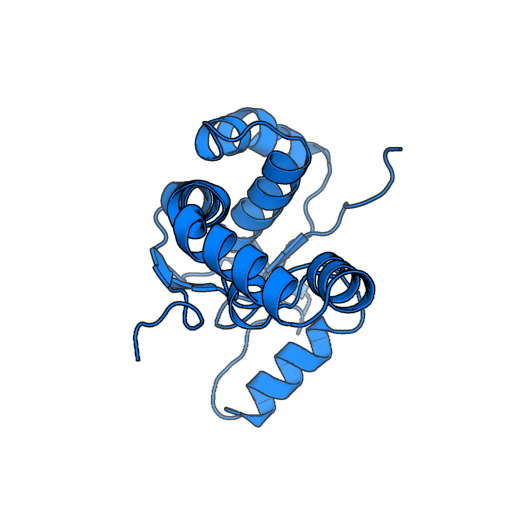SN A C 1
ATOM 762 O O . ASN A 1 93 ? 19.900 -0.674 -12.800 1.00 90.38 93 ASN A O 1
ATOM 766 N N . THR A 1 94 ? 19.566 -2.886 -12.899 1.00 94.19 94 THR A N 1
ATOM 767 C CA . THR A 1 94 ? 18.989 -2.850 -14.247 1.00 94.19 94 THR A CA 1
ATOM 768 C C . THR A 1 94 ? 17.562 -2.310 -14.223 1.00 94.19 94 THR A C 1
ATOM 770 O O . THR A 1 94 ? 16.827 -2.509 -13.255 1.00 94.19 94 THR A O 1
ATOM 773 N N . SER A 1 95 ? 17.161 -1.596 -15.280 1.00 94.50 95 SER A N 1
ATOM 774 C CA . SER A 1 95 ? 15.775 -1.142 -15.430 1.00 94.50 95 SER A CA 1
ATOM 775 C C . SER A 1 95 ? 14.846 -2.343 -15.580 1.00 94.50 95 SER A C 1
ATOM 777 O O . SER A 1 95 ? 15.149 -3.281 -16.317 1.00 94.50 95 SER A O 1
ATOM 779 N N . TYR A 1 96 ? 13.725 -2.310 -14.867 1.00 89.56 96 TYR A N 1
ATOM 780 C CA . TYR A 1 96 ? 12.773 -3.404 -14.821 1.00 89.56 96 TYR A CA 1
ATOM 781 C C . TYR A 1 96 ? 11.346 -2.882 -14.752 1.00 89.56 96 TYR A C 1
ATOM 783 O O . TYR A 1 96 ? 11.013 -2.021 -13.933 1.00 89.56 96 TYR A O 1
ATOM 791 N N . GLU A 1 97 ? 10.498 -3.466 -15.588 1.00 91.62 97 GLU A N 1
ATOM 792 C CA . GLU A 1 97 ? 9.059 -3.285 -15.554 1.00 91.62 97 GLU A CA 1
ATOM 793 C C . GLU A 1 97 ? 8.389 -4.629 -15.298 1.00 91.62 97 GLU A C 1
ATOM 795 O O . GLU A 1 97 ? 8.697 -5.642 -15.927 1.00 91.62 97 GLU A O 1
ATOM 800 N N . SER A 1 98 ? 7.484 -4.649 -14.331 1.00 88.12 98 SER A N 1
ATOM 801 C CA . SER A 1 98 ? 6.813 -5.877 -13.946 1.00 88.12 98 SER A CA 1
ATOM 802 C C . SER A 1 98 ? 5.731 -6.291 -14.921 1.00 88.12 98 SER A C 1
ATOM 804 O O . SER A 1 98 ? 4.805 -5.506 -15.138 1.00 88.12 98 SER A O 1
ATOM 806 N N . PRO A 1 99 ? 5.715 -7.561 -15.351 1.00 87.44 99 PRO A N 1
ATOM 807 C CA . PRO A 1 99 ? 4.587 -8.102 -16.092 1.00 87.44 99 PRO A CA 1
ATOM 808 C C . PRO A 1 99 ? 3.403 -8.475 -15.182 1.00 87.44 99 PRO A C 1
ATOM 810 O O . PRO A 1 99 ? 2.413 -9.007 -15.663 1.00 87.44 99 PRO A O 1
ATOM 813 N N . ALA A 1 100 ? 3.498 -8.279 -13.859 1.00 86.31 100 ALA A N 1
ATOM 814 C CA . ALA A 1 100 ? 2.462 -8.732 -12.935 1.00 86.31 100 ALA A CA 1
ATOM 815 C C . ALA A 1 100 ? 1.157 -7.931 -13.090 1.00 86.31 100 ALA A C 1
ATOM 817 O O . ALA A 1 100 ? 1.126 -6.724 -12.818 1.00 86.31 100 ALA A O 1
ATOM 818 N N . GLU A 1 101 ? 0.093 -8.647 -13.450 1.00 88.94 101 GLU A N 1
ATOM 819 C CA . GLU A 1 101 ? -1.291 -8.161 -13.525 1.00 88.94 101 GLU A CA 1
ATOM 820 C C . GLU A 1 101 ? -2.034 -8.320 -12.190 1.00 88.94 101 GLU A C 1
ATOM 822 O O . GLU A 1 101 ? -2.921 -7.534 -11.878 1.00 88.94 101 GLU A O 1
ATOM 827 N N . VAL A 1 102 ? -1.633 -9.303 -11.374 1.00 88.94 102 VAL A N 1
ATOM 828 C CA . VAL A 1 102 ? -2.196 -9.557 -10.041 1.00 88.94 102 VAL A CA 1
ATOM 829 C C . VAL A 1 102 ? -1.180 -9.179 -8.967 1.00 88.94 102 VAL A C 1
ATOM 831 O O . VAL A 1 102 ? -0.038 -9.649 -8.964 1.00 88.94 102 VAL A O 1
ATOM 834 N N . LEU A 1 103 ? -1.611 -8.347 -8.026 1.00 88.62 103 LEU A N 1
ATOM 835 C CA . LEU A 1 103 ? -0.844 -7.868 -6.886 1.00 88.62 103 LEU A CA 1
ATOM 836 C C . LEU A 1 103 ? -1.382 -8.472 -5.593 1.00 88.62 103 LEU A C 1
ATOM 838 O O . LEU A 1 103 ? -2.572 -8.732 -5.449 1.00 88.62 103 LEU A O 1
ATOM 842 N N . LEU A 1 104 ? -0.498 -8.664 -4.622 1.00 87.44 104 LEU A N 1
ATOM 843 C CA . LEU A 1 104 ? -0.863 -9.160 -3.301 1.00 87.44 104 LEU A CA 1
ATOM 844 C C . LEU A 1 104 ? -0.422 -8.144 -2.263 1.00 87.44 104 LEU A C 1
ATOM 846 O O . LEU A 1 104 ? 0.769 -7.846 -2.146 1.00 87.44 104 LEU A O 1
ATOM 850 N N . SER A 1 105 ? -1.397 -7.605 -1.543 1.00 87.88 105 SER A N 1
ATOM 851 C CA . SER A 1 105 ? -1.216 -6.466 -0.658 1.00 87.88 105 SER A CA 1
ATOM 852 C C . SER A 1 105 ? -1.376 -6.848 0.806 1.00 87.88 105 SER A C 1
ATOM 854 O O . SER A 1 105 ? -2.134 -7.745 1.157 1.00 87.88 105 SER A O 1
ATOM 856 N N . GLY A 1 106 ? -0.654 -6.129 1.660 1.00 85.88 106 GLY A N 1
ATOM 857 C CA . GLY A 1 106 ? -0.760 -6.237 3.112 1.00 85.88 106 GLY A CA 1
ATOM 858 C C . GLY A 1 106 ? -1.837 -5.403 3.767 1.00 85.88 106 GLY A C 1
ATOM 859 O O . GLY A 1 106 ? -1.928 -5.396 4.990 1.00 85.88 106 GLY A O 1
ATOM 860 N N . LEU A 1 107 ? -2.579 -4.642 2.969 1.00 86.44 107 LEU A N 1
ATOM 861 C CA . LEU A 1 107 ? -3.642 -3.782 3.465 1.00 86.44 107 LEU A CA 1
ATOM 862 C C . LEU A 1 107 ? -4.685 -4.619 4.219 1.00 86.44 107 LEU A C 1
ATOM 864 O O . LEU A 1 107 ? -4.986 -5.745 3.818 1.00 86.44 107 LEU A O 1
ATOM 868 N N . GLY A 1 108 ? -5.196 -4.070 5.321 1.00 88.25 108 GLY A N 1
ATOM 869 C CA . GLY A 1 108 ? -6.087 -4.762 6.251 1.00 88.25 108 GLY A CA 1
ATOM 870 C C . GLY A 1 108 ? -5.386 -5.404 7.450 1.00 88.25 108 GLY A C 1
ATOM 871 O O . GLY A 1 108 ? -6.051 -5.710 8.433 1.00 88.25 108 GLY A O 1
ATOM 872 N N . ALA A 1 109 ? -4.060 -5.598 7.416 1.00 89.94 109 ALA A N 1
ATOM 873 C CA . ALA A 1 109 ? -3.340 -6.217 8.533 1.00 89.94 109 ALA A CA 1
ATOM 874 C C . ALA A 1 109 ? -3.387 -5.367 9.813 1.00 89.94 109 ALA A C 1
ATOM 876 O O . ALA A 1 109 ? -3.548 -5.914 10.901 1.00 89.94 109 ALA A O 1
ATOM 877 N N . ASP A 1 110 ? -3.255 -4.044 9.694 1.00 89.69 110 ASP A N 1
ATOM 878 C CA . ASP A 1 110 ? -3.270 -3.147 10.852 1.00 89.69 110 ASP A CA 1
ATOM 879 C C . ASP A 1 110 ? -4.662 -3.061 11.485 1.00 89.69 110 ASP A C 1
ATOM 881 O O . ASP A 1 110 ? -4.770 -3.008 12.710 1.00 89.69 110 ASP A O 1
ATOM 885 N N . GLU A 1 111 ? -5.716 -3.076 10.668 1.00 89.19 111 GLU A N 1
ATOM 886 C CA . GLU A 1 111 ? -7.105 -3.095 11.126 1.00 89.19 111 GLU A CA 1
ATOM 887 C C . GLU A 1 111 ? -7.476 -4.435 11.780 1.00 89.19 111 GLU A C 1
ATOM 889 O O . GLU A 1 111 ? -8.168 -4.447 12.790 1.00 89.19 111 GLU A O 1
ATOM 894 N N . GLN A 1 112 ? -6.978 -5.563 11.260 1.00 88.56 112 GLN A N 1
ATOM 895 C CA . GLN A 1 112 ? -7.234 -6.896 11.827 1.00 88.56 112 GLN A CA 1
ATOM 896 C C . GLN A 1 112 ? -6.429 -7.175 13.102 1.00 88.56 112 GLN A C 1
ATOM 898 O O . GLN A 1 112 ? -6.922 -7.799 14.038 1.00 88.56 112 GLN A O 1
ATOM 903 N N . LEU A 1 113 ? -5.168 -6.735 13.148 1.00 91.25 113 LEU A N 1
ATOM 904 C CA . LEU A 1 113 ? -4.216 -7.094 14.208 1.00 91.25 113 LEU A CA 1
ATOM 905 C C . LEU A 1 113 ? -3.907 -5.937 15.160 1.00 91.25 113 LEU A C 1
ATOM 907 O O . LEU A 1 113 ? -2.938 -5.998 15.918 1.00 91.25 113 LEU A O 1
ATOM 911 N N . ALA A 1 114 ? -4.709 -4.875 15.118 1.00 93.50 114 ALA A N 1
ATOM 912 C CA . ALA A 1 114 ? -4.527 -3.683 15.932 1.00 93.50 114 ALA A CA 1
ATOM 913 C C . ALA A 1 114 ? -3.136 -3.022 15.766 1.00 93.50 114 ALA A C 1
ATOM 915 O O . ALA A 1 114 ? -2.555 -2.511 16.724 1.00 93.50 114 ALA A O 1
ATOM 916 N N . GLY A 1 115 ? -2.622 -2.946 14.536 1.00 92.31 115 GLY A N 1
ATOM 917 C CA . GLY A 1 115 ? -1.253 -2.506 14.228 1.00 92.31 115 GLY A CA 1
ATOM 918 C C . GLY A 1 115 ? -0.979 -0.998 14.338 1.00 92.31 115 GLY A C 1
ATOM 919 O O . GLY A 1 115 ? 0.159 -0.592 14.581 1.00 92.31 115 GLY A O 1
ATOM 920 N N . TYR A 1 116 ? -1.996 -0.135 14.229 1.00 90.81 116 TYR A N 1
ATOM 921 C CA . TYR A 1 116 ? -1.796 1.310 14.372 1.00 90.81 116 TYR A CA 1
ATOM 922 C C . TYR A 1 116 ? -1.438 1.726 15.805 1.00 90.81 116 TYR A C 1
ATOM 924 O O . TYR A 1 116 ? -2.069 1.309 16.772 1.00 90.81 116 TYR A O 1
ATOM 932 N N . SER A 1 117 ? -0.502 2.673 15.951 1.00 92.94 117 SER A N 1
ATOM 933 C CA . SER A 1 117 ? -0.084 3.203 17.262 1.00 92.94 117 SER A CA 1
ATOM 934 C C . SER A 1 117 ? -1.248 3.700 18.128 1.00 92.94 117 SER A C 1
ATOM 936 O O . SER A 1 117 ? -1.195 3.580 19.350 1.00 92.94 117 SER A O 1
ATOM 938 N N . ARG A 1 118 ? -2.313 4.227 17.507 1.00 93.81 118 ARG A N 1
ATOM 939 C CA . ARG A 1 118 ? -3.518 4.679 18.218 1.00 93.81 118 ARG A CA 1
ATOM 940 C C . ARG A 1 118 ? -4.278 3.542 18.895 1.00 93.81 118 ARG A C 1
ATOM 942 O O . ARG A 1 118 ? -4.780 3.762 19.983 1.00 93.81 118 ARG A O 1
ATOM 949 N N . HIS A 1 119 ? -4.263 2.331 18.340 1.00 95.56 119 HIS A N 1
ATOM 950 C CA . HIS A 1 119 ? -4.878 1.165 18.972 1.00 95.56 119 HIS A CA 1
ATOM 951 C C . HIS A 1 119 ? -4.228 0.871 20.324 1.00 95.56 119 HIS A C 1
ATOM 953 O O . HIS A 1 119 ? -4.903 0.665 21.332 1.00 95.56 119 HIS A O 1
ATOM 959 N N . ARG A 1 120 ? -2.891 0.953 20.377 1.00 95.56 120 ARG A N 1
ATOM 960 C CA . ARG A 1 120 ? -2.149 0.856 21.637 1.00 95.56 120 ARG A CA 1
ATOM 961 C C . ARG A 1 120 ? -2.546 1.971 22.602 1.00 95.56 120 ARG A C 1
ATOM 963 O O . ARG A 1 120 ? -2.727 1.696 23.785 1.00 95.56 120 ARG A O 1
ATOM 970 N N . SER A 1 121 ? -2.675 3.207 22.121 1.00 97.00 121 SER A N 1
ATOM 971 C CA . SER A 1 121 ? -3.103 4.338 22.951 1.00 97.00 121 SER A CA 1
ATOM 972 C C . SER A 1 121 ? -4.518 4.150 23.510 1.00 97.00 121 SER A C 1
ATOM 974 O O . SER A 1 121 ? -4.708 4.336 24.710 1.00 97.00 121 SER A O 1
ATOM 976 N N . THR A 1 122 ? -5.483 3.721 22.694 1.00 97.12 122 THR A N 1
ATOM 977 C CA . THR A 1 122 ? -6.860 3.427 23.121 1.00 97.12 122 THR A CA 1
ATOM 978 C C . THR A 1 122 ? -6.890 2.315 24.155 1.00 97.12 122 THR A C 1
ATOM 980 O O . THR A 1 122 ? -7.505 2.471 25.210 1.00 97.12 122 THR A O 1
ATOM 983 N N . PHE A 1 123 ? -6.157 1.226 23.917 1.00 97.56 123 PHE A N 1
ATOM 984 C CA . PHE A 1 123 ? -6.043 0.136 24.878 1.00 97.56 123 PHE A CA 1
ATOM 985 C C . PHE A 1 123 ? -5.484 0.608 26.225 1.00 97.56 123 PHE A C 1
ATOM 987 O O . PHE A 1 123 ? -6.039 0.298 27.277 1.00 97.56 123 PHE A O 1
ATOM 994 N N . GLN A 1 124 ? -4.405 1.393 26.205 1.00 97.62 124 GLN A N 1
ATOM 995 C CA . GLN A 1 124 ? -3.785 1.917 27.423 1.00 97.62 124 GLN A CA 1
ATOM 996 C C . GLN A 1 124 ? -4.698 2.887 28.182 1.00 97.62 124 GLN A C 1
ATOM 998 O O . GLN A 1 124 ? -4.655 2.920 29.410 1.00 97.62 124 GLN A O 1
ATOM 1003 N N . ALA A 1 125 ? -5.511 3.670 27.471 1.00 97.62 125 ALA A N 1
ATOM 1004 C CA . ALA A 1 125 ? -6.384 4.673 28.069 1.00 97.62 125 ALA A CA 1
ATOM 1005 C C . ALA A 1 125 ? -7.729 4.108 28.552 1.00 97.62 125 ALA A C 1
ATOM 1007 O O . ALA A 1 125 ? -8.294 4.613 29.520 1.00 97.62 125 ALA A O 1
ATOM 1008 N N . SER A 1 126 ? -8.285 3.113 27.859 1.00 97.50 126 SER A N 1
ATOM 1009 C CA . SER A 1 126 ? -9.691 2.707 28.024 1.00 97.50 126 SER A CA 1
ATOM 1010 C C . SER A 1 126 ? -9.919 1.191 27.987 1.00 97.50 126 SER A C 1
ATOM 1012 O O . SER A 1 126 ? -11.058 0.732 28.067 1.00 97.50 126 SER A O 1
ATOM 1014 N N . GLY A 1 127 ? -8.845 0.400 27.952 1.00 97.56 127 GLY A N 1
ATOM 1015 C CA . GLY A 1 127 ? -8.886 -1.053 28.079 1.00 97.56 127 GLY A CA 1
ATOM 1016 C C . GLY A 1 127 ? -9.387 -1.784 26.833 1.00 97.56 127 GLY A C 1
ATOM 1017 O O . GLY A 1 127 ? -9.592 -1.204 25.768 1.00 97.56 127 GLY A O 1
ATOM 1018 N N . TRP A 1 128 ? -9.571 -3.097 26.984 1.00 97.62 128 TRP A N 1
ATOM 1019 C CA . TRP A 1 128 ? -9.920 -4.005 25.887 1.00 97.62 128 TRP A CA 1
ATOM 1020 C C . TRP A 1 128 ? -11.222 -3.645 25.186 1.00 97.62 128 TRP A C 1
ATOM 1022 O O . TRP A 1 128 ? -11.271 -3.697 23.963 1.00 97.62 128 TRP A O 1
ATOM 1032 N N . LYS A 1 129 ? -12.253 -3.247 25.941 1.00 97.88 129 LYS A N 1
ATOM 1033 C CA . LYS A 1 129 ? -13.565 -2.986 25.350 1.00 97.88 129 LYS A CA 1
ATOM 1034 C C . LYS A 1 129 ? -13.535 -1.806 24.376 1.00 97.88 129 LYS A C 1
ATOM 1036 O O . LYS A 1 129 ? -14.091 -1.891 23.293 1.00 97.88 129 LYS A O 1
ATOM 1041 N N . ALA A 1 130 ? -12.820 -0.740 24.734 1.00 97.38 130 ALA A N 1
ATOM 1042 C CA . ALA A 1 130 ? -12.669 0.417 23.860 1.00 97.38 130 ALA A CA 1
ATOM 1043 C C . ALA A 1 130 ? -11.854 0.098 22.598 1.00 97.38 130 ALA A C 1
ATOM 1045 O O . ALA A 1 130 ? -12.181 0.598 21.527 1.00 97.38 130 ALA A O 1
ATOM 1046 N N . LEU A 1 131 ? -10.814 -0.737 22.720 1.00 97.06 131 LEU A N 1
ATOM 1047 C CA . LEU A 1 131 ? -10.053 -1.197 21.560 1.00 97.06 131 LEU A CA 1
ATOM 1048 C C . LEU A 1 131 ? -10.925 -2.057 20.632 1.00 97.06 131 LEU A C 1
ATOM 1050 O O . LEU A 1 131 ? -10.918 -1.831 19.430 1.00 97.06 131 LEU A O 1
ATOM 1054 N N . GLU A 1 132 ? -11.681 -3.011 21.180 1.00 96.69 132 GLU A N 1
ATOM 1055 C CA . GLU A 1 132 ? -12.614 -3.848 20.413 1.00 96.69 132 GLU A CA 1
ATOM 1056 C C . GLU A 1 132 ? -13.621 -2.986 19.638 1.00 96.69 132 GLU A C 1
ATOM 1058 O O . GLU A 1 132 ? -13.734 -3.122 18.423 1.00 96.69 132 GLU A O 1
ATOM 1063 N N . ASP A 1 133 ? -14.268 -2.029 20.310 1.00 96.31 133 ASP A N 1
ATOM 1064 C CA . ASP A 1 133 ? -15.246 -1.137 19.678 1.00 96.31 133 ASP A CA 1
ATOM 1065 C C . ASP A 1 133 ? -14.613 -0.256 18.571 1.00 96.31 133 ASP A C 1
ATOM 1067 O O . ASP A 1 133 ? -15.264 0.061 17.570 1.00 96.31 133 ASP A O 1
ATOM 1071 N N . GLU A 1 134 ? -13.346 0.152 18.730 1.00 95.12 134 GLU A N 1
ATOM 1072 C CA . GLU A 1 134 ? -12.591 0.901 17.715 1.00 95.12 134 GLU A CA 1
ATOM 1073 C C . GLU A 1 134 ? -12.282 0.035 16.483 1.00 95.12 134 GLU A C 1
ATOM 1075 O O . GLU A 1 134 ? -12.575 0.449 15.357 1.00 95.12 134 GLU A O 1
ATOM 1080 N N . LEU A 1 135 ? -11.761 -1.179 16.687 1.00 94.81 135 LEU A N 1
ATOM 1081 C CA . LEU A 1 135 ? -11.442 -2.115 15.603 1.00 94.81 135 LEU A CA 1
ATOM 1082 C C . LEU A 1 135 ? -12.704 -2.541 14.843 1.00 94.81 135 LEU A C 1
ATOM 1084 O O . LEU A 1 135 ? -12.721 -2.505 13.611 1.00 94.81 135 LEU A O 1
ATOM 1088 N N . ASP A 1 136 ? -13.792 -2.848 15.553 1.00 94.62 136 ASP A N 1
ATOM 1089 C CA . ASP A 1 136 ? -15.083 -3.179 14.946 1.00 94.62 136 ASP A CA 1
ATOM 1090 C C . ASP A 1 136 ? -15.583 -2.038 14.055 1.00 94.62 136 ASP A C 1
ATOM 1092 O O . ASP A 1 136 ? -16.053 -2.257 12.933 1.00 94.62 136 ASP A O 1
ATOM 1096 N N . MET A 1 137 ? -15.471 -0.789 14.516 1.00 93.50 137 MET A N 1
ATOM 1097 C CA . MET A 1 137 ? -15.861 0.374 13.720 1.00 93.50 137 MET A CA 1
ATOM 1098 C C . MET A 1 137 ? -15.039 0.490 12.430 1.00 93.50 137 MET A C 1
ATOM 1100 O O . MET A 1 137 ? -15.574 0.899 11.392 1.00 93.50 137 MET A O 1
ATOM 1104 N N . GLU A 1 138 ? -13.753 0.165 12.481 1.00 91.88 138 GLU A N 1
ATOM 1105 C CA . GLU A 1 138 ? -12.848 0.241 11.337 1.00 91.88 138 GLU A CA 1
ATOM 1106 C C . GLU A 1 138 ? -13.088 -0.843 10.318 1.00 91.88 138 GLU A C 1
ATOM 1108 O O . GLU A 1 138 ? -13.261 -0.516 9.144 1.00 91.88 138 GLU A O 1
ATOM 1113 N N . ILE A 1 139 ? -13.166 -2.098 10.756 1.00 90.44 139 ILE A N 1
ATOM 1114 C CA . ILE A 1 139 ? -13.456 -3.233 9.883 1.00 90.44 139 ILE A CA 1
ATOM 1115 C C . ILE A 1 139 ? -14.779 -2.994 9.151 1.00 90.44 139 ILE A C 1
ATOM 1117 O O . ILE A 1 139 ? -14.840 -3.096 7.927 1.00 90.44 139 ILE A O 1
ATOM 1121 N N . ASN A 1 140 ? -15.810 -2.510 9.849 1.00 90.75 140 ASN A N 1
ATOM 1122 C CA . ASN A 1 140 ? -17.096 -2.173 9.231 1.00 90.75 140 ASN A CA 1
ATOM 1123 C C . ASN A 1 140 ? -17.029 -1.024 8.203 1.00 90.75 140 ASN A C 1
ATOM 1125 O O . ASN A 1 140 ? -17.946 -0.845 7.396 1.00 90.75 140 ASN A O 1
ATOM 1129 N N . ARG A 1 141 ? -15.970 -0.206 8.218 1.00 90.00 141 ARG A N 1
ATOM 1130 C CA . ARG A 1 141 ? -15.792 0.957 7.328 1.00 90.00 141 ARG A CA 1
ATOM 1131 C C . ARG A 1 141 ? -14.644 0.797 6.334 1.00 90.00 141 ARG A C 1
ATOM 1133 O O . ARG A 1 141 ? -14.489 1.667 5.469 1.00 90.00 141 ARG A O 1
ATOM 1140 N N . ILE A 1 142 ? -13.869 -0.282 6.425 1.00 88.62 142 ILE A N 1
ATOM 1141 C CA . ILE A 1 142 ? -12.608 -0.459 5.699 1.00 88.62 142 ILE A CA 1
ATOM 1142 C C . ILE A 1 142 ? -12.811 -0.400 4.182 1.00 88.62 142 ILE A C 1
ATOM 1144 O O . ILE A 1 142 ? -12.044 0.260 3.479 1.00 88.62 142 ILE A O 1
ATOM 1148 N N . SER A 1 143 ? -13.917 -0.974 3.698 1.00 85.88 143 SER A N 1
ATOM 1149 C CA . SER A 1 143 ? -14.323 -0.969 2.289 1.00 85.88 143 SER A CA 1
ATOM 1150 C C . SER A 1 143 ? -14.521 0.443 1.735 1.00 85.88 143 SER A C 1
ATOM 1152 O O . SER A 1 143 ? -14.084 0.751 0.630 1.00 85.88 143 SER A O 1
ATOM 1154 N N . LYS A 1 144 ? -15.144 1.338 2.508 1.00 82.38 144 LYS A N 1
ATOM 1155 C CA . LYS A 1 144 ? -15.459 2.706 2.069 1.00 82.38 144 LYS A CA 1
ATOM 1156 C C . LYS A 1 144 ? -14.294 3.675 2.236 1.00 82.38 144 LYS A C 1
ATOM 1158 O O . LYS A 1 144 ? -14.250 4.672 1.521 1.00 82.38 144 LYS A O 1
ATOM 1163 N N . ARG A 1 145 ? -13.389 3.423 3.188 1.00 79.25 145 ARG A N 1
ATOM 1164 C CA . ARG A 1 145 ? -12.264 4.320 3.490 1.00 79.25 145 ARG A CA 1
ATOM 1165 C C . ARG A 1 145 ? -10.982 3.895 2.788 1.00 79.25 145 ARG A C 1
ATOM 1167 O O . ARG A 1 145 ? -10.604 4.517 1.800 1.00 79.25 145 ARG A O 1
ATOM 1174 N N . ASN A 1 146 ? -10.326 2.864 3.313 1.00 82.31 146 ASN A N 1
ATOM 1175 C CA . ASN A 1 146 ? -8.978 2.490 2.900 1.00 82.31 146 ASN A CA 1
ATOM 1176 C C . ASN A 1 146 ? -9.033 1.689 1.597 1.00 82.31 146 ASN A C 1
ATOM 1178 O O . ASN A 1 146 ? -8.578 2.174 0.562 1.00 82.31 146 ASN A O 1
ATOM 1182 N N . LEU A 1 147 ? -9.719 0.543 1.603 1.00 87.81 147 LEU A N 1
ATOM 1183 C CA . LEU A 1 147 ? -9.740 -0.361 0.449 1.00 87.81 147 LEU A CA 1
ATOM 1184 C C . LEU A 1 147 ? -10.397 0.255 -0.777 1.00 87.81 147 LEU A C 1
ATOM 1186 O O . LEU A 1 147 ? -9.944 0.012 -1.885 1.00 87.81 147 LEU A O 1
ATOM 1190 N N . GLY A 1 148 ? -11.423 1.091 -0.601 1.00 90.75 148 GLY A N 1
ATOM 1191 C CA . GLY A 1 148 ? -12.060 1.765 -1.727 1.00 90.75 148 GLY A CA 1
ATOM 1192 C C . GLY A 1 148 ? -11.095 2.684 -2.480 1.00 90.75 148 GLY A C 1
ATOM 1193 O O . GLY A 1 148 ? -11.097 2.694 -3.707 1.00 90.75 148 GLY A O 1
ATOM 1194 N N . ARG A 1 149 ? -10.264 3.459 -1.766 1.00 92.19 149 ARG A N 1
ATOM 1195 C CA . ARG A 1 149 ? -9.199 4.271 -2.382 1.00 92.19 149 ARG A CA 1
ATOM 1196 C C . ARG A 1 149 ? -8.161 3.369 -3.041 1.00 92.19 149 ARG A C 1
ATOM 1198 O O . ARG A 1 149 ? -7.778 3.620 -4.180 1.00 92.19 149 ARG A O 1
ATOM 1205 N N . ASP A 1 150 ? -7.713 2.354 -2.313 1.00 91.69 150 ASP A N 1
ATOM 1206 C CA . ASP A 1 150 ? -6.586 1.520 -2.717 1.00 91.69 150 ASP A CA 1
ATOM 1207 C C . ASP A 1 150 ? -6.912 0.686 -3.965 1.00 91.69 150 ASP A C 1
ATOM 1209 O O . ASP A 1 150 ? -6.112 0.630 -4.899 1.00 91.69 150 ASP A O 1
ATOM 1213 N N . ASP A 1 151 ? -8.124 0.139 -4.035 1.00 91.94 151 ASP A N 1
ATOM 1214 C CA . ASP A 1 151 ? -8.647 -0.566 -5.204 1.00 91.94 151 ASP A CA 1
ATOM 1215 C C . ASP A 1 151 ? -8.723 0.344 -6.437 1.00 91.94 151 ASP A C 1
ATOM 1217 O O . ASP A 1 151 ? -8.156 0.012 -7.475 1.00 91.94 151 ASP A O 1
ATOM 1221 N N . ARG A 1 152 ? -9.320 1.543 -6.329 1.00 94.19 152 ARG A N 1
ATOM 1222 C CA . ARG A 1 152 ? -9.400 2.487 -7.463 1.00 94.19 152 ARG A CA 1
ATOM 1223 C C . ARG A 1 152 ? -8.024 2.864 -8.004 1.00 94.19 152 ARG A C 1
ATOM 1225 O O . ARG A 1 152 ? -7.845 2.974 -9.217 1.00 94.19 152 ARG A O 1
ATOM 1232 N N . VAL A 1 153 ? -7.055 3.066 -7.112 1.00 94.38 153 VAL A N 1
ATOM 1233 C CA . VAL A 1 153 ? -5.675 3.394 -7.481 1.00 94.38 153 VAL A CA 1
ATOM 1234 C C . VAL A 1 153 ? -5.045 2.266 -8.296 1.00 94.38 153 VAL A C 1
ATOM 1236 O O . VAL A 1 153 ? -4.500 2.531 -9.368 1.00 94.38 153 VAL A O 1
ATOM 1239 N N . ILE A 1 154 ? -5.129 1.022 -7.824 1.00 92.75 154 ILE A N 1
ATOM 1240 C CA . ILE A 1 154 ? -4.497 -0.128 -8.485 1.00 92.75 154 ILE A CA 1
ATOM 1241 C C . ILE A 1 154 ? -5.233 -0.482 -9.782 1.00 92.75 154 ILE A C 1
ATOM 1243 O O . ILE A 1 154 ? -4.602 -0.635 -10.829 1.00 92.75 154 ILE A O 1
ATOM 1247 N N . SER A 1 155 ? -6.563 -0.520 -9.740 1.00 93.88 155 SER A N 1
ATOM 1248 C CA . SER A 1 155 ? -7.416 -0.836 -10.886 1.00 93.88 155 SER A CA 1
ATOM 1249 C C . SER A 1 155 ? -7.274 0.183 -12.022 1.00 93.88 155 SER A C 1
ATOM 1251 O O . SER A 1 155 ? -7.423 -0.177 -13.188 1.00 93.88 155 SER A O 1
ATOM 1253 N N . SER A 1 156 ? -6.889 1.435 -11.730 1.00 96.25 156 SER A N 1
ATOM 1254 C CA . SER A 1 156 ? -6.582 2.440 -12.767 1.00 96.25 156 SER A CA 1
ATOM 1255 C C . SER A 1 156 ? -5.413 2.061 -13.685 1.00 96.25 156 SER A C 1
ATOM 1257 O O . SER A 1 156 ? -5.286 2.608 -14.779 1.00 96.25 156 SER A O 1
ATOM 1259 N N . LEU A 1 157 ? -4.572 1.118 -13.253 1.00 95.38 157 LEU A N 1
ATOM 1260 C CA . LEU A 1 157 ? -3.445 0.573 -14.010 1.00 95.38 157 LEU A CA 1
ATOM 1261 C C . LEU A 1 157 ? -3.786 -0.758 -14.698 1.00 95.38 157 LEU A C 1
ATOM 1263 O O . LEU A 1 157 ? -2.889 -1.414 -15.222 1.00 95.38 157 LEU A O 1
ATOM 1267 N N . GLY A 1 158 ? -5.056 -1.180 -14.669 1.00 95.00 158 GLY A N 1
ATOM 1268 C CA . GLY A 1 158 ? -5.493 -2.466 -15.215 1.00 95.00 158 GLY A CA 1
ATOM 1269 C C . GLY A 1 158 ? -4.998 -3.670 -14.412 1.00 95.00 158 GLY A C 1
ATOM 1270 O O . GLY A 1 158 ? -4.857 -4.750 -14.975 1.00 95.00 158 GLY A O 1
ATOM 1271 N N . LYS A 1 159 ? -4.698 -3.486 -13.119 1.00 91.31 159 LYS A N 1
ATOM 1272 C CA . LYS A 1 159 ? -4.199 -4.545 -12.234 1.00 91.31 159 LYS A CA 1
ATOM 1273 C C . LYS A 1 159 ? -5.242 -4.939 -11.199 1.00 91.31 159 LYS A C 1
ATOM 1275 O O . LYS A 1 159 ? -5.966 -4.089 -10.693 1.00 91.31 159 LYS A O 1
ATOM 1280 N N . GLU A 1 160 ? -5.268 -6.219 -10.855 1.00 89.50 160 GLU A N 1
ATOM 1281 C CA . GLU A 1 160 ? -6.076 -6.765 -9.764 1.00 89.50 160 GLU A CA 1
ATOM 1282 C C . GLU A 1 160 ? -5.239 -6.807 -8.484 1.00 89.50 160 GLU A C 1
ATOM 128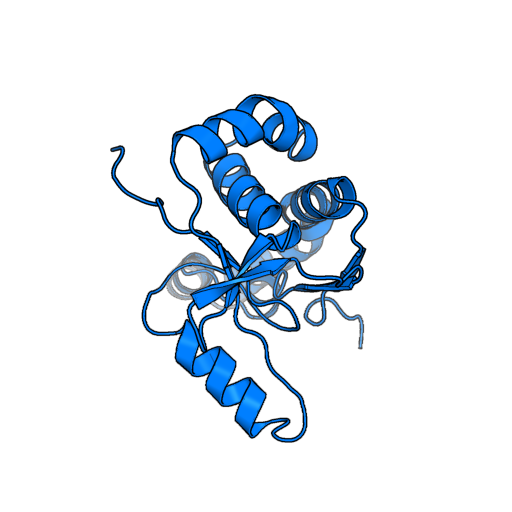4 O O . GLU A 1 160 ? -4.058 -7.158 -8.513 1.00 89.50 160 GLU A O 1
ATOM 1289 N N . VAL A 1 161 ? -5.839 -6.492 -7.338 1.00 88.81 161 VAL A N 1
ATOM 1290 C CA . VAL A 1 161 ? -5.209 -6.661 -6.025 1.00 88.81 161 VAL A CA 1
ATOM 1291 C C . VAL A 1 161 ? -5.955 -7.700 -5.199 1.00 88.81 161 VAL A C 1
ATOM 1293 O O . VAL A 1 161 ? -7.180 -7.738 -5.169 1.00 88.81 161 VAL A O 1
ATOM 1296 N N . ARG A 1 162 ? -5.200 -8.534 -4.486 1.00 86.56 162 ARG A N 1
ATOM 1297 C CA . ARG A 1 162 ? -5.715 -9.488 -3.505 1.00 86.56 162 ARG A CA 1
ATOM 1298 C C . ARG A 1 162 ? -5.198 -9.137 -2.117 1.00 86.56 162 ARG A C 1
ATOM 1300 O O . ARG A 1 162 ? -4.041 -8.731 -1.969 1.00 86.56 162 ARG A O 1
ATOM 1307 N N . PHE A 1 163 ? -6.045 -9.327 -1.110 1.00 87.75 163 PHE A N 1
ATOM 1308 C CA . PHE A 1 163 ? -5.806 -8.906 0.272 1.00 87.75 163 PHE A CA 1
ATOM 1309 C C . PHE A 1 163 ? -5.825 -10.117 1.218 1.00 87.75 163 PHE A C 1
ATOM 1311 O O . PHE A 1 163 ? -6.857 -10.391 1.821 1.00 87.75 163 PHE A O 1
ATOM 1318 N N . PRO A 1 164 ? -4.710 -10.856 1.387 1.00 87.19 164 PRO A N 1
ATOM 1319 C CA . PRO A 1 164 ? -4.701 -12.081 2.192 1.00 87.19 164 PRO A CA 1
ATOM 1320 C C . PRO A 1 164 ? -5.090 -11.897 3.665 1.00 87.19 164 PRO A C 1
ATOM 1322 O O . PRO A 1 164 ? -5.461 -12.864 4.309 1.00 87.19 164 PRO A O 1
ATOM 1325 N N . PHE A 1 165 ? -4.971 -10.685 4.216 1.00 86.75 165 PHE A N 1
ATOM 1326 C CA . PHE A 1 165 ? -5.377 -10.389 5.597 1.00 86.75 165 PHE A CA 1
ATOM 1327 C C . PHE A 1 165 ? -6.880 -10.148 5.756 1.00 86.75 165 PHE A C 1
ATOM 1329 O O . PHE A 1 165 ? -7.357 -10.038 6.877 1.00 86.75 165 PHE A O 1
ATOM 1336 N N . LEU A 1 166 ? -7.612 -10.029 4.652 1.00 86.81 166 LEU A N 1
ATOM 1337 C CA . LEU A 1 166 ? -9.058 -9.821 4.630 1.00 86.81 166 LEU A CA 1
ATOM 1338 C C . LEU A 1 166 ? -9.780 -11.018 4.008 1.00 86.81 166 LEU A C 1
ATOM 1340 O O . LEU A 1 166 ? -10.904 -10.878 3.532 1.00 86.81 166 LEU A O 1
ATOM 1344 N N . ASP A 1 167 ? -9.104 -12.165 3.962 1.00 86.56 167 ASP A N 1
ATOM 1345 C CA . ASP A 1 167 ? -9.734 -13.427 3.604 1.00 86.56 167 ASP A CA 1
ATOM 1346 C C . ASP A 1 167 ? -10.757 -13.815 4.684 1.00 86.56 167 ASP A C 1
ATOM 1348 O O . ASP A 1 167 ? -10.578 -13.500 5.861 1.00 86.56 167 ASP A O 1
ATOM 1352 N N . GLU A 1 168 ? -11.856 -14.450 4.278 1.00 81.50 168 GLU A N 1
ATOM 1353 C CA . GLU A 1 168 ? -12.942 -14.829 5.190 1.00 81.50 168 GLU A CA 1
ATOM 1354 C C . GLU A 1 168 ? -12.634 -16.113 5.992 1.00 81.50 168 GLU A C 1
ATOM 1356 O O . GLU A 1 168 ? -13.436 -16.477 6.856 1.00 81.50 168 GLU A O 1
ATOM 1361 N N . GLN A 1 169 ? -11.517 -16.808 5.711 1.00 53.34 169 GLN A N 1
ATOM 1362 C CA . GLN A 1 169 ? -11.175 -18.130 6.267 1.00 53.34 169 GLN A CA 1
ATOM 1363 C C . GLN A 1 169 ? -9.964 -18.140 7.207 1.00 53.34 169 GLN A C 1
ATOM 1365 O O . GLN A 1 169 ? -8.908 -17.558 6.871 1.00 53.34 169 GLN A O 1
#